Protein AF-A0A3D1RRM4-F1 (afdb_monomer_lite)

pLDDT: mean 73.1, std 13.7, range [27.61, 90.56]

Radius of gyration: 16.07 Å; chains: 1; bounding box: 29×19×59 Å

Sequence (72 aa):
MLIIRRDLMLVMARVTIRKTLKGELLEERIEPLPDDPRPEVAFLGKLYAEKLSKYPHFIEFCDNYRKEHNIA

Secondary structure (DSSP, 8-state):
------------EEEEEEE-TT--EEEEEEEE-TT---HHHHHHHHHHHHHHHT-TTHHHHHHHHHHHTT--

Structure (mmCIF, N/CA/C/O backbone):
data_AF-A0A3D1RRM4-F1
#
_entry.id   AF-A0A3D1RRM4-F1
#
loop_
_atom_site.group_PDB
_atom_site.id
_atom_site.type_symbol
_atom_site.label_atom_id
_atom_site.label_alt_id
_atom_site.label_comp_id
_atom_site.label_asym_id
_atom_site.label_entity_id
_atom_site.label_seq_id
_atom_site.pdbx_PDB_ins_code
_atom_site.Cartn_x
_atom_site.Cartn_y
_atom_site.Cartn_z
_atom_site.occupancy
_atom_site.B_iso_or_equiv
_atom_site.auth_seq_id
_atom_site.auth_comp_id
_atom_site.auth_asym_id
_atom_site.auth_atom_id
_atom_site.pdbx_PDB_model_num
ATOM 1 N N . MET A 1 1 ? 3.426 6.005 -45.463 1.00 37.62 1 MET A N 1
ATOM 2 C CA . MET A 1 1 ? 2.588 6.113 -44.250 1.00 37.62 1 MET A CA 1
ATOM 3 C C . MET A 1 1 ? 3.101 5.093 -43.242 1.00 37.62 1 MET A C 1
ATOM 5 O O . MET A 1 1 ? 2.808 3.915 -43.387 1.00 37.62 1 MET A O 1
ATOM 9 N N . LEU A 1 2 ? 3.972 5.510 -42.316 1.00 27.61 2 LEU A N 1
ATOM 10 C CA . LEU A 1 2 ? 4.513 4.629 -41.275 1.00 27.61 2 LEU A CA 1
ATOM 11 C C . LEU A 1 2 ? 3.502 4.576 -40.128 1.00 27.61 2 LEU A C 1
ATOM 13 O O . LEU A 1 2 ? 3.351 5.545 -39.389 1.00 27.61 2 LEU A O 1
ATOM 17 N N . ILE A 1 3 ? 2.791 3.459 -39.997 1.00 41.00 3 ILE A N 1
ATOM 18 C CA . ILE A 1 3 ? 1.985 3.184 -38.808 1.00 41.00 3 ILE A CA 1
ATOM 19 C C . ILE A 1 3 ? 2.942 2.592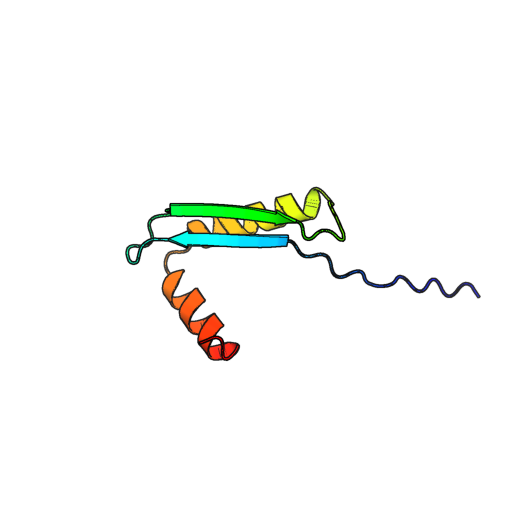 -37.775 1.00 41.00 3 ILE A C 1
ATOM 21 O O . ILE A 1 3 ? 3.192 1.389 -37.762 1.00 41.00 3 ILE A O 1
ATOM 25 N N . ILE A 1 4 ? 3.516 3.448 -36.930 1.00 44.69 4 ILE A N 1
ATOM 26 C CA . ILE A 1 4 ? 4.224 3.005 -35.728 1.00 44.69 4 ILE A CA 1
ATOM 27 C C . ILE A 1 4 ? 3.138 2.565 -34.743 1.00 44.69 4 ILE A C 1
ATOM 29 O O . ILE A 1 4 ? 2.562 3.390 -34.034 1.00 44.69 4 ILE A O 1
ATOM 33 N N . ARG A 1 5 ? 2.815 1.266 -34.723 1.00 46.47 5 ARG A N 1
ATOM 34 C CA . ARG A 1 5 ? 2.082 0.674 -33.599 1.00 46.47 5 ARG A CA 1
ATOM 35 C C . ARG A 1 5 ? 3.021 0.695 -32.401 1.00 46.47 5 ARG A C 1
ATOM 37 O O . ARG A 1 5 ? 3.876 -0.167 -32.249 1.00 46.47 5 ARG A O 1
ATOM 44 N N . ARG A 1 6 ? 2.913 1.747 -31.596 1.00 48.03 6 ARG A N 1
ATOM 45 C CA . ARG A 1 6 ? 3.510 1.797 -30.267 1.00 48.03 6 ARG A CA 1
ATOM 46 C C . ARG A 1 6 ? 2.612 0.919 -29.402 1.00 48.03 6 ARG A C 1
ATOM 48 O O . ARG A 1 6 ? 1.594 1.399 -28.911 1.00 48.03 6 ARG A O 1
ATOM 55 N N . ASP A 1 7 ? 2.918 -0.376 -29.334 1.00 53.84 7 ASP A N 1
ATOM 56 C CA . ASP A 1 7 ? 2.326 -1.253 -28.327 1.00 53.84 7 ASP A CA 1
ATOM 57 C C . ASP A 1 7 ? 2.520 -0.563 -26.979 1.00 53.84 7 ASP A C 1
ATOM 59 O O . ASP A 1 7 ? 3.643 -0.285 -26.551 1.00 53.84 7 ASP A O 1
ATOM 63 N N . LEU A 1 8 ? 1.407 -0.154 -26.376 1.00 48.75 8 LEU A N 1
ATOM 64 C CA . LEU A 1 8 ? 1.387 0.524 -25.095 1.00 48.75 8 LEU A CA 1
ATOM 65 C C . LEU A 1 8 ? 1.701 -0.551 -24.047 1.00 48.75 8 LEU A C 1
ATOM 67 O O . LEU A 1 8 ? 0.791 -1.105 -23.438 1.00 48.75 8 LEU A O 1
ATOM 71 N N . MET A 1 9 ? 2.976 -0.926 -23.904 1.00 56.00 9 MET A N 1
ATOM 72 C CA . MET A 1 9 ? 3.397 -1.822 -22.830 1.00 56.00 9 MET A CA 1
ATOM 73 C C . MET A 1 9 ? 3.010 -1.152 -21.512 1.00 56.00 9 MET A C 1
ATOM 75 O O . MET A 1 9 ? 3.522 -0.087 -21.158 1.00 56.00 9 MET A O 1
ATOM 79 N N . LEU A 1 10 ? 2.024 -1.743 -20.841 1.00 55.03 10 LEU A N 1
ATOM 80 C CA . LEU A 1 10 ? 1.580 -1.345 -19.516 1.00 55.03 10 LEU A CA 1
ATOM 81 C C . LEU A 1 10 ? 2.716 -1.624 -18.549 1.00 55.03 10 LEU A C 1
ATOM 83 O O . LEU A 1 10 ? 3.172 -2.754 -18.412 1.00 55.03 10 LEU A O 1
ATOM 87 N N . VAL A 1 11 ? 3.185 -0.569 -17.900 1.00 62.56 11 VAL A N 1
ATOM 88 C CA . VAL A 1 11 ? 4.365 -0.640 -17.049 1.00 62.56 11 VAL A CA 1
ATOM 89 C C . VAL A 1 11 ? 3.940 -0.510 -15.612 1.00 62.56 11 VAL A C 1
ATOM 91 O O . VAL A 1 11 ? 3.280 0.453 -15.225 1.00 62.56 11 VAL A O 1
ATOM 94 N N . MET A 1 12 ? 4.263 -1.547 -14.850 1.00 64.88 12 MET A N 1
ATOM 95 C CA . MET A 1 12 ? 3.668 -1.807 -13.553 1.00 64.88 12 MET A CA 1
ATOM 96 C C . MET A 1 12 ? 4.758 -2.244 -12.572 1.00 64.88 12 MET A C 1
ATOM 98 O O . MET A 1 12 ? 5.582 -3.104 -12.878 1.00 64.88 12 MET A O 1
ATOM 102 N N . ALA A 1 13 ? 4.746 -1.668 -11.372 1.00 71.00 13 ALA A N 1
ATOM 103 C CA . ALA A 1 13 ? 5.521 -2.157 -10.238 1.00 71.00 13 ALA A CA 1
ATOM 104 C C . ALA A 1 13 ? 4.566 -2.677 -9.167 1.00 71.00 13 ALA A C 1
ATOM 106 O O . ALA A 1 13 ? 3.533 -2.065 -8.883 1.00 71.00 13 ALA A O 1
ATOM 107 N N . ARG A 1 14 ? 4.923 -3.808 -8.559 1.00 77.94 14 ARG A N 1
ATOM 108 C CA . ARG A 1 14 ? 4.203 -4.359 -7.419 1.00 77.94 14 ARG A CA 1
ATOM 109 C C . ARG A 1 14 ? 4.732 -3.709 -6.151 1.00 77.94 14 ARG A C 1
ATOM 111 O O . ARG A 1 14 ? 5.884 -3.906 -5.780 1.00 77.94 14 ARG A O 1
ATOM 118 N N . VAL A 1 15 ? 3.868 -2.968 -5.470 1.00 80.50 15 VAL A N 1
ATOM 119 C CA . VAL A 1 15 ? 4.159 -2.384 -4.160 1.00 80.50 15 VAL A CA 1
ATOM 120 C C . VAL A 1 15 ? 3.419 -3.190 -3.098 1.00 80.50 15 VAL A C 1
ATOM 122 O O . VAL A 1 15 ? 2.198 -3.316 -3.144 1.00 80.50 15 VAL A O 1
ATOM 125 N N . THR A 1 16 ? 4.159 -3.745 -2.144 1.00 83.81 16 THR A N 1
ATOM 126 C CA . THR A 1 16 ? 3.622 -4.474 -0.992 1.00 83.81 16 THR A CA 1
ATOM 127 C C . THR A 1 16 ? 3.910 -3.667 0.266 1.00 83.81 16 THR A C 1
ATOM 129 O O . THR A 1 16 ? 5.069 -3.424 0.590 1.00 83.81 16 THR A O 1
ATOM 132 N N . ILE A 1 17 ? 2.857 -3.258 0.975 1.00 82.44 17 ILE A N 1
ATOM 133 C CA . ILE A 1 17 ? 2.950 -2.530 2.246 1.00 82.44 17 ILE A CA 1
ATOM 134 C C . ILE A 1 17 ? 2.223 -3.350 3.300 1.00 82.44 17 ILE A C 1
ATOM 136 O O . ILE A 1 17 ? 1.021 -3.599 3.180 1.00 82.44 17 ILE A O 1
ATOM 140 N N . ARG A 1 18 ? 2.935 -3.752 4.350 1.00 83.50 18 ARG A N 1
ATOM 141 C CA . ARG A 1 18 ? 2.362 -4.461 5.492 1.00 83.50 18 ARG A CA 1
ATOM 142 C C . ARG A 1 18 ? 2.372 -3.547 6.706 1.00 83.50 18 ARG A C 1
ATOM 144 O O . ARG A 1 18 ? 3.431 -3.067 7.103 1.00 83.50 18 ARG A O 1
ATOM 151 N N . LYS A 1 19 ? 1.205 -3.342 7.318 1.00 82.06 19 LYS A N 1
ATOM 152 C CA . LYS A 1 19 ? 1.065 -2.591 8.572 1.00 82.06 19 LYS A CA 1
ATOM 153 C C . LYS A 1 19 ? 0.390 -3.415 9.663 1.00 82.06 19 LYS A C 1
ATOM 155 O O . LYS A 1 19 ? -0.329 -4.369 9.367 1.00 82.06 19 LYS A O 1
ATOM 160 N N . THR A 1 20 ? 0.599 -3.030 10.919 1.00 80.31 20 THR A N 1
ATOM 161 C CA . THR A 1 20 ? -0.222 -3.492 12.046 1.00 80.31 20 THR A CA 1
ATOM 162 C C . THR A 1 20 ? -1.617 -2.859 11.989 1.00 80.31 20 THR A C 1
ATOM 164 O O . THR A 1 20 ? -1.824 -1.843 11.324 1.00 80.31 20 THR A O 1
ATOM 167 N N . LEU A 1 21 ? -2.576 -3.403 12.748 1.00 76.31 21 LEU A N 1
ATOM 168 C CA . LEU A 1 21 ? -3.910 -2.795 12.907 1.00 76.31 21 LEU A CA 1
ATOM 169 C C . LEU A 1 21 ? -3.861 -1.387 13.529 1.00 76.31 21 LEU A C 1
ATOM 171 O O . LEU A 1 21 ? -4.811 -0.625 13.401 1.00 76.31 21 LEU A O 1
ATOM 175 N N . LYS A 1 22 ? -2.750 -1.037 14.190 1.00 79.81 22 LYS A N 1
ATOM 176 C CA . LYS A 1 22 ? -2.498 0.292 14.762 1.00 79.81 22 LYS A CA 1
ATOM 177 C C . LYS A 1 22 ? -1.827 1.254 13.772 1.00 79.81 22 LYS A C 1
ATOM 179 O O . LYS A 1 22 ? -1.592 2.404 14.119 1.00 79.81 22 LYS A O 1
ATOM 184 N N . GLY A 1 23 ? -1.517 0.797 12.555 1.00 71.12 23 GLY A N 1
ATOM 185 C CA . GLY A 1 23 ? -0.915 1.612 11.498 1.00 71.12 23 GLY A CA 1
ATOM 186 C C . GLY A 1 23 ? 0.617 1.646 11.484 1.00 71.12 23 GLY A C 1
ATOM 187 O O . GLY A 1 23 ? 1.185 2.416 10.714 1.00 71.12 23 GLY A O 1
ATOM 188 N N . GLU A 1 24 ? 1.299 0.817 12.275 1.00 82.25 24 GLU A N 1
ATOM 189 C CA . GLU A 1 24 ? 2.769 0.740 12.275 1.00 82.25 24 GLU A CA 1
ATOM 190 C C . GLU A 1 24 ? 3.266 -0.051 11.057 1.00 82.25 24 GLU A C 1
ATOM 192 O O . GLU A 1 24 ? 2.737 -1.125 10.764 1.00 82.25 24 GLU A O 1
ATOM 197 N N . LEU A 1 25 ? 4.273 0.464 10.342 1.00 81.31 25 LEU A N 1
ATOM 198 C CA . LEU A 1 25 ? 4.854 -0.186 9.163 1.00 81.31 25 LEU A CA 1
ATOM 199 C C . LEU A 1 25 ? 5.720 -1.388 9.576 1.00 81.31 25 LEU A C 1
ATOM 201 O O . LEU A 1 25 ? 6.671 -1.231 10.334 1.00 81.31 25 LEU A O 1
ATOM 205 N N . LEU A 1 26 ? 5.398 -2.574 9.056 1.00 83.69 26 LEU A N 1
ATOM 206 C CA . LEU A 1 26 ? 6.140 -3.818 9.296 1.00 83.69 26 LEU A CA 1
ATOM 207 C C . LEU A 1 26 ? 7.053 -4.187 8.125 1.00 83.69 26 LEU A C 1
ATOM 209 O O . LEU A 1 26 ? 8.159 -4.672 8.336 1.00 83.69 26 LEU A O 1
ATOM 213 N N . GLU A 1 27 ? 6.582 -3.994 6.893 1.00 84.31 27 GLU A N 1
ATOM 214 C CA . GLU A 1 27 ? 7.322 -4.343 5.679 1.00 84.31 27 GLU A CA 1
ATOM 215 C C . GLU A 1 27 ? 6.900 -3.414 4.536 1.00 84.31 27 GLU A C 1
ATOM 217 O O . GLU A 1 27 ? 5.711 -3.130 4.365 1.00 84.31 27 GLU A O 1
ATOM 222 N N . GLU A 1 28 ? 7.871 -2.968 3.743 1.00 83.38 28 GLU A N 1
ATOM 223 C CA . GLU A 1 28 ? 7.660 -2.274 2.475 1.00 83.38 28 GLU A CA 1
ATOM 224 C C . GLU A 1 28 ? 8.545 -2.941 1.420 1.00 83.38 28 GLU A C 1
ATOM 226 O O . GLU A 1 28 ? 9.763 -3.030 1.585 1.00 83.38 28 GLU A O 1
ATOM 231 N N . ARG A 1 29 ? 7.932 -3.442 0.345 1.00 82.06 29 ARG A N 1
ATOM 232 C CA . ARG A 1 29 ? 8.643 -4.087 -0.759 1.00 82.06 29 ARG A CA 1
ATOM 233 C C . ARG A 1 29 ? 8.129 -3.581 -2.094 1.00 82.06 29 ARG A C 1
ATOM 235 O O . ARG A 1 29 ? 6.921 -3.511 -2.308 1.00 82.06 29 ARG A O 1
ATOM 242 N N . ILE A 1 30 ? 9.050 -3.264 -2.995 1.00 79.69 30 ILE A N 1
ATOM 243 C CA . ILE A 1 30 ? 8.744 -2.790 -4.342 1.00 79.69 30 ILE A CA 1
ATOM 244 C C . ILE A 1 30 ? 9.469 -3.707 -5.318 1.00 79.69 30 ILE A C 1
ATOM 246 O O . ILE A 1 30 ? 10.696 -3.758 -5.331 1.00 79.69 30 ILE A O 1
ATOM 250 N N . GLU A 1 31 ? 8.702 -4.442 -6.111 1.00 76.00 31 GLU A N 1
ATOM 251 C CA . GLU A 1 31 ? 9.213 -5.367 -7.119 1.00 76.00 31 GLU A CA 1
ATOM 252 C C . GLU A 1 31 ? 8.744 -4.871 -8.497 1.00 76.00 31 GLU A C 1
ATOM 254 O O . GLU A 1 31 ? 7.535 -4.852 -8.758 1.00 76.00 31 GLU A O 1
ATOM 259 N N . PRO A 1 32 ? 9.648 -4.417 -9.384 1.00 68.12 32 PRO A N 1
ATOM 260 C CA . PRO A 1 32 ? 9.281 -4.164 -10.773 1.00 68.12 32 PRO A CA 1
ATOM 261 C C . PRO A 1 32 ? 8.864 -5.491 -11.428 1.00 68.12 32 PRO A C 1
ATOM 263 O O . PRO A 1 32 ? 9.515 -6.515 -11.218 1.00 68.12 32 PRO A O 1
ATOM 266 N N . LEU A 1 33 ? 7.760 -5.499 -12.182 1.00 68.88 33 LEU A N 1
ATOM 267 C CA . LEU A 1 33 ? 7.342 -6.697 -12.914 1.00 68.88 33 LEU A CA 1
ATOM 268 C C . LEU A 1 33 ? 8.306 -6.960 -14.091 1.00 68.88 33 LEU A C 1
ATOM 270 O O . LEU A 1 33 ? 8.859 -6.007 -14.642 1.00 68.88 33 LEU A O 1
ATOM 274 N N . PRO A 1 34 ? 8.534 -8.236 -14.463 1.00 59.97 34 PRO A N 1
ATOM 275 C CA . PRO A 1 34 ? 9.666 -8.665 -15.296 1.00 59.97 34 PRO A CA 1
ATOM 276 C C . PRO A 1 34 ? 9.717 -8.083 -16.718 1.00 59.97 34 PRO A C 1
ATOM 278 O O . PRO A 1 34 ? 10.749 -8.215 -17.370 1.00 59.97 34 PRO A O 1
ATOM 281 N N . ASP A 1 35 ? 8.665 -7.401 -17.175 1.00 58.41 35 ASP A N 1
ATOM 282 C CA . ASP A 1 35 ? 8.581 -6.875 -18.538 1.00 58.41 35 ASP A CA 1
ATOM 283 C C . ASP A 1 35 ? 9.103 -5.433 -18.707 1.00 58.41 35 ASP A C 1
ATOM 285 O O . ASP A 1 35 ? 9.198 -4.971 -19.842 1.00 58.41 35 ASP A O 1
ATOM 289 N N . ASP A 1 36 ? 9.486 -4.708 -17.639 1.00 57.34 36 ASP A N 1
ATOM 290 C CA . ASP A 1 36 ? 10.150 -3.399 -17.798 1.00 57.34 36 ASP A CA 1
ATOM 291 C C . ASP A 1 36 ? 10.905 -2.905 -16.530 1.00 57.34 36 ASP A C 1
ATOM 293 O O . ASP A 1 36 ? 10.276 -2.455 -15.567 1.00 57.34 36 ASP A O 1
AT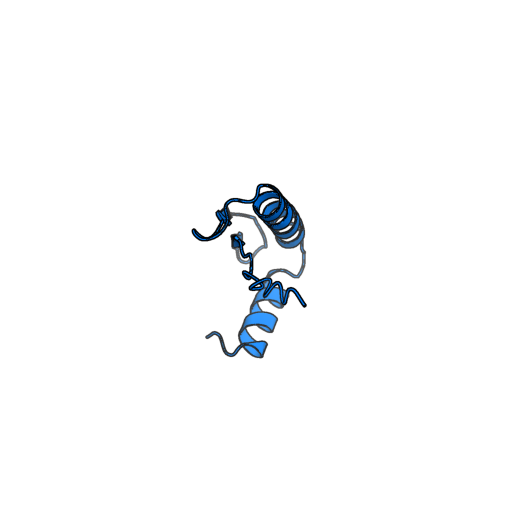OM 297 N N . PRO A 1 37 ? 12.257 -2.918 -16.500 1.00 58.69 37 PRO A N 1
ATOM 298 C CA . PRO A 1 37 ? 13.066 -2.489 -15.354 1.00 58.69 37 PRO A CA 1
ATOM 299 C C . PRO A 1 37 ? 13.348 -0.975 -15.342 1.00 58.69 37 PRO A C 1
ATOM 301 O O . PRO A 1 37 ? 14.395 -0.541 -14.855 1.00 58.69 37 PRO A O 1
ATOM 304 N N . ARG A 1 38 ? 12.457 -0.148 -15.902 1.00 68.62 38 ARG A N 1
ATOM 305 C CA . ARG A 1 38 ? 12.654 1.307 -15.953 1.00 68.62 38 ARG A CA 1
ATOM 306 C C . ARG A 1 38 ? 12.811 1.914 -14.545 1.00 68.62 38 ARG A C 1
ATOM 308 O O . ARG A 1 38 ? 11.884 1.799 -13.732 1.00 68.62 38 ARG A O 1
ATOM 315 N N . PRO A 1 39 ? 13.942 2.585 -14.236 1.00 69.31 39 PRO A N 1
ATOM 316 C CA . PRO A 1 39 ? 14.210 3.170 -12.917 1.00 69.31 39 PRO A CA 1
ATOM 317 C C . PRO A 1 39 ? 13.109 4.117 -12.427 1.00 69.31 39 PRO A C 1
ATOM 319 O O . PRO A 1 39 ? 12.844 4.213 -11.228 1.00 69.31 39 PRO A O 1
ATOM 322 N N . GLU A 1 40 ? 12.430 4.788 -13.356 1.00 74.69 40 GLU A N 1
ATOM 323 C CA . GLU A 1 40 ? 11.355 5.738 -13.084 1.00 74.69 40 GLU A CA 1
ATOM 324 C C . GLU A 1 40 ? 10.148 5.064 -12.423 1.00 74.69 40 GLU A C 1
ATOM 326 O O . GLU A 1 40 ? 9.485 5.663 -11.583 1.00 74.69 40 GLU A O 1
ATOM 331 N N . VAL A 1 41 ? 9.874 3.804 -12.752 1.00 72.81 41 VAL A N 1
ATOM 332 C CA . VAL A 1 41 ? 8.709 3.058 -12.253 1.00 72.81 41 VAL A CA 1
ATOM 333 C C . VAL A 1 41 ? 8.964 2.578 -10.833 1.00 72.81 41 VAL A C 1
ATOM 335 O O . VAL A 1 41 ? 8.092 2.694 -9.974 1.00 72.81 41 VAL A O 1
ATOM 338 N N . ALA A 1 42 ? 10.182 2.105 -10.563 1.00 71.88 42 ALA A N 1
ATOM 339 C CA . ALA A 1 42 ?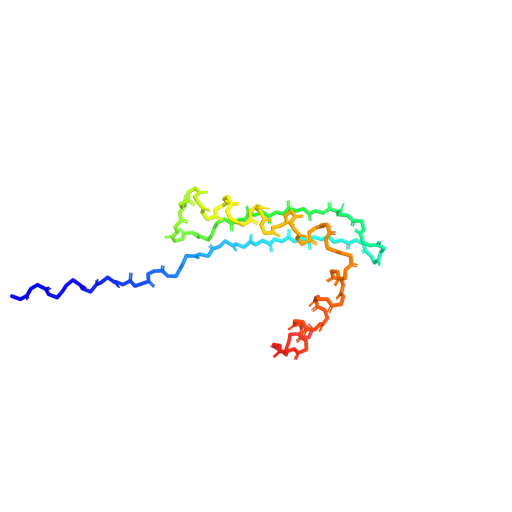 10.618 1.779 -9.212 1.00 71.88 42 ALA A CA 1
ATOM 340 C C . ALA A 1 42 ? 10.602 3.029 -8.315 1.00 71.88 42 ALA A C 1
ATOM 342 O O . ALA A 1 42 ? 10.134 2.973 -7.178 1.00 71.88 42 ALA A O 1
ATOM 343 N N . PHE A 1 43 ? 11.040 4.175 -8.845 1.00 78.19 43 PHE A N 1
ATOM 344 C CA . PHE A 1 43 ? 10.996 5.454 -8.141 1.00 78.19 43 PHE A CA 1
ATOM 345 C C . PHE A 1 43 ? 9.560 5.919 -7.847 1.00 78.19 43 PHE A C 1
ATOM 347 O O . PHE A 1 43 ? 9.249 6.269 -6.708 1.00 78.19 43 PHE A O 1
ATOM 354 N N . LEU A 1 44 ? 8.661 5.869 -8.836 1.00 79.06 44 LEU A N 1
ATOM 355 C CA . LEU A 1 44 ? 7.244 6.201 -8.648 1.00 79.06 44 LEU A CA 1
ATOM 356 C C . LEU A 1 44 ? 6.557 5.237 -7.671 1.00 79.06 44 LEU A C 1
ATOM 358 O O . LEU A 1 44 ? 5.800 5.680 -6.808 1.00 79.06 44 LEU A O 1
ATOM 362 N N . GLY A 1 45 ? 6.865 3.941 -7.756 1.00 77.25 45 GLY A N 1
ATOM 363 C CA . GLY A 1 45 ? 6.403 2.928 -6.810 1.00 77.25 45 GLY A CA 1
ATOM 364 C C . GLY A 1 45 ? 6.858 3.229 -5.383 1.00 77.25 45 GLY A C 1
ATOM 365 O O . GLY A 1 45 ? 6.058 3.119 -4.457 1.00 77.25 45 GLY A O 1
ATOM 366 N N . LYS A 1 46 ? 8.098 3.701 -5.208 1.00 78.94 46 LYS A N 1
ATOM 367 C CA . LYS A 1 46 ? 8.631 4.118 -3.906 1.00 78.94 46 LYS A CA 1
ATOM 368 C C . LYS A 1 46 ? 7.932 5.349 -3.348 1.00 78.94 46 LYS A C 1
ATOM 370 O O . LYS A 1 46 ? 7.487 5.324 -2.206 1.00 78.94 46 LYS A O 1
ATOM 375 N N . LEU A 1 47 ? 7.760 6.393 -4.154 1.00 82.50 47 LEU A N 1
ATOM 376 C CA . LEU A 1 47 ? 7.015 7.586 -3.737 1.00 82.50 47 LEU A CA 1
ATOM 377 C C . LEU A 1 47 ? 5.574 7.250 -3.338 1.00 82.50 47 LEU A C 1
ATOM 379 O O . LEU A 1 47 ? 5.045 7.785 -2.361 1.00 82.50 47 LEU A O 1
ATOM 383 N N . TYR A 1 48 ? 4.936 6.351 -4.086 1.00 81.56 48 TYR A N 1
ATOM 384 C CA . TYR A 1 48 ? 3.593 5.880 -3.780 1.00 81.56 48 TYR A CA 1
ATOM 385 C C . TYR A 1 48 ? 3.556 5.078 -2.472 1.00 81.56 48 TYR A C 1
ATOM 387 O O . TYR A 1 48 ? 2.691 5.331 -1.629 1.00 81.56 48 TYR A O 1
ATOM 395 N N . ALA A 1 49 ? 4.526 4.180 -2.267 1.00 79.19 49 ALA A N 1
ATOM 396 C CA . ALA A 1 49 ? 4.668 3.399 -1.044 1.00 79.19 49 ALA A CA 1
ATOM 397 C C . ALA A 1 49 ? 4.849 4.295 0.187 1.00 79.19 49 ALA A C 1
ATOM 399 O O . ALA A 1 49 ? 4.087 4.184 1.146 1.00 79.19 49 ALA A O 1
ATOM 400 N N . GLU A 1 50 ? 5.756 5.272 0.111 1.00 80.50 50 GLU A N 1
ATOM 401 C CA . GLU A 1 50 ? 6.015 6.237 1.184 1.00 80.50 50 GLU A CA 1
ATOM 402 C C . GLU A 1 50 ? 4.784 7.091 1.526 1.00 80.50 50 GLU A C 1
ATOM 404 O O . GLU A 1 50 ? 4.539 7.421 2.691 1.00 80.50 50 GLU A O 1
ATOM 409 N N . LYS A 1 51 ? 3.983 7.464 0.520 1.00 84.62 51 LYS A N 1
ATOM 410 C CA . LYS A 1 51 ? 2.749 8.228 0.737 1.00 84.62 51 LYS A CA 1
ATOM 411 C C . LYS A 1 51 ? 1.689 7.380 1.437 1.00 84.62 51 LYS A C 1
ATOM 413 O O . LYS A 1 51 ? 1.062 7.845 2.388 1.00 84.62 51 LYS A O 1
ATOM 418 N N . LEU A 1 52 ? 1.500 6.138 0.995 1.00 80.25 52 LEU A N 1
ATOM 419 C CA . LEU A 1 52 ? 0.554 5.202 1.604 1.00 80.25 52 LEU A CA 1
ATOM 420 C C . LEU A 1 52 ? 0.996 4.749 3.002 1.00 80.25 52 LEU A C 1
ATOM 422 O O . LEU A 1 52 ? 0.162 4.585 3.899 1.00 80.25 52 LEU A O 1
ATOM 426 N N . SER A 1 53 ? 2.298 4.583 3.234 1.00 75.81 53 SER A N 1
ATOM 427 C CA . SER A 1 53 ? 2.832 4.175 4.534 1.00 75.81 53 SER A CA 1
ATOM 428 C C . SER A 1 53 ? 2.598 5.237 5.613 1.00 75.81 53 SER A C 1
ATOM 430 O O . SER A 1 53 ? 2.316 4.891 6.760 1.00 75.81 53 SER A O 1
ATOM 432 N N . LYS A 1 54 ? 2.548 6.515 5.232 1.00 83.00 54 LYS A N 1
ATOM 433 C CA . LYS A 1 54 ? 2.204 7.641 6.117 1.00 83.00 54 LYS A CA 1
ATOM 434 C C . LYS A 1 54 ? 0.714 7.994 6.132 1.00 83.00 54 LYS A C 1
ATOM 436 O O . LYS A 1 54 ? 0.310 8.880 6.880 1.00 83.00 54 LYS A O 1
ATOM 441 N N . TYR A 1 55 ? -0.109 7.335 5.317 1.00 82.06 55 TYR A N 1
ATOM 442 C CA . TYR A 1 55 ? -1.528 7.663 5.217 1.00 82.06 55 TYR A CA 1
ATOM 443 C C . TYR A 1 55 ? -2.295 7.207 6.478 1.00 82.06 55 TYR A C 1
ATOM 445 O O . TYR A 1 55 ? -2.290 6.008 6.780 1.00 82.06 55 TYR A O 1
ATOM 453 N N . PRO A 1 56 ? -2.959 8.122 7.214 1.00 82.06 56 PRO A N 1
ATOM 454 C CA . PRO A 1 56 ? -3.628 7.798 8.478 1.00 82.06 56 PRO A CA 1
ATOM 455 C C . PRO A 1 56 ? -4.852 6.890 8.296 1.00 82.06 56 PRO A C 1
ATOM 457 O O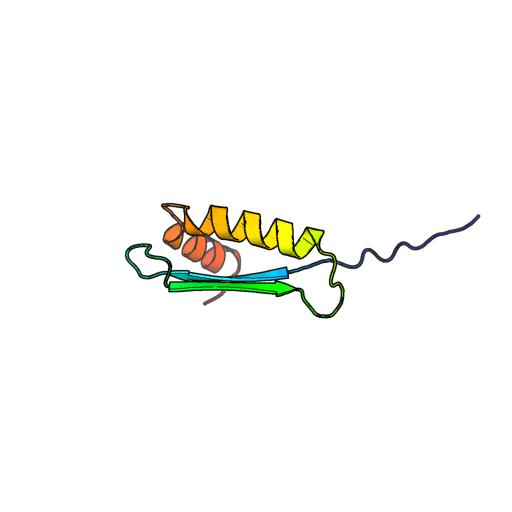 . PRO A 1 56 ? -5.124 6.055 9.151 1.00 82.06 56 PRO A O 1
ATOM 460 N N . HIS A 1 57 ? -5.533 6.975 7.150 1.00 85.31 57 HIS A N 1
ATOM 461 C CA . HIS A 1 57 ? -6.691 6.136 6.812 1.00 85.31 57 HIS A CA 1
ATOM 462 C C . HIS A 1 57 ? -6.304 4.929 5.947 1.00 85.31 57 HIS A C 1
ATOM 464 O O . HIS A 1 57 ? -7.089 4.455 5.134 1.00 85.31 57 HIS A O 1
ATOM 470 N N . PHE A 1 58 ? -5.072 4.422 6.076 1.00 82.88 58 PHE A N 1
ATOM 471 C CA . PHE A 1 58 ? -4.584 3.322 5.235 1.00 82.88 58 PHE A CA 1
ATOM 472 C C . PHE A 1 58 ? -5.444 2.058 5.325 1.00 82.88 58 PHE A C 1
ATOM 474 O O . PHE A 1 58 ? -5.682 1.418 4.305 1.00 82.88 58 PHE A O 1
ATOM 481 N N . ILE A 1 59 ? -5.937 1.720 6.519 1.00 81.25 59 ILE A N 1
ATOM 482 C CA . ILE A 1 59 ? -6.810 0.554 6.712 1.00 81.25 59 ILE A CA 1
ATOM 483 C C . ILE A 1 59 ? -8.146 0.749 5.985 1.00 81.25 59 ILE A C 1
ATOM 485 O O . ILE A 1 59 ? -8.536 -0.103 5.197 1.00 81.25 59 ILE A O 1
ATOM 489 N N . GLU A 1 60 ? -8.784 1.906 6.165 1.00 86.50 60 GLU A N 1
ATOM 490 C CA . GLU A 1 60 ? -10.034 2.258 5.482 1.00 86.50 60 GLU A CA 1
ATOM 491 C C . GLU A 1 60 ? -9.866 2.284 3.956 1.00 86.50 60 GLU A C 1
ATOM 493 O O . GLU A 1 60 ? -10.707 1.765 3.228 1.00 86.50 60 GLU A O 1
ATOM 498 N N . PHE A 1 61 ? -8.741 2.809 3.464 1.00 84.19 61 PHE A N 1
ATOM 499 C CA . PHE A 1 61 ? -8.386 2.747 2.048 1.00 84.19 61 PHE A CA 1
ATOM 500 C C . PHE A 1 61 ? -8.304 1.303 1.538 1.00 84.19 61 PHE A C 1
ATOM 502 O O . PHE A 1 61 ? -8.870 0.997 0.491 1.00 84.19 61 PHE A O 1
ATOM 509 N N . CYS A 1 62 ? -7.643 0.405 2.277 1.00 81.56 62 CYS A N 1
ATOM 510 C CA . CYS A 1 62 ? -7.553 -1.007 1.898 1.00 81.56 62 CYS A CA 1
ATOM 511 C C . CYS A 1 62 ? -8.930 -1.684 1.896 1.00 81.56 62 CYS A C 1
ATOM 513 O O . CYS A 1 62 ? -9.233 -2.451 0.983 1.00 81.56 62 CYS A O 1
ATOM 515 N N . ASP A 1 63 ? -9.765 -1.392 2.891 1.00 85.38 63 ASP A N 1
ATOM 516 C CA . ASP A 1 63 ? -11.104 -1.969 3.011 1.00 85.38 63 ASP A CA 1
ATOM 517 C C . ASP A 1 63 ? -12.043 -1.473 1.905 1.00 85.38 63 ASP A C 1
ATOM 519 O O . ASP A 1 63 ? -12.797 -2.265 1.337 1.00 85.38 63 ASP A O 1
ATOM 523 N N . ASN A 1 64 ? -11.974 -0.187 1.552 1.00 87.81 64 ASN A N 1
ATOM 524 C CA . ASN A 1 64 ? -12.742 0.376 0.442 1.00 87.81 64 ASN A CA 1
ATOM 525 C C . ASN A 1 64 ? -12.285 -0.210 -0.896 1.00 87.81 64 ASN A C 1
ATOM 527 O O . ASN A 1 64 ? -13.119 -0.680 -1.666 1.00 87.81 64 ASN A O 1
ATOM 531 N N . TYR A 1 65 ? -10.972 -0.298 -1.125 1.00 83.81 65 TYR A N 1
ATOM 532 C CA . TYR A 1 65 ? -10.418 -0.911 -2.331 1.00 83.81 65 TYR A CA 1
ATOM 533 C C . TYR A 1 65 ? -10.867 -2.374 -2.493 1.00 83.81 65 TYR A C 1
ATOM 535 O O . TYR A 1 65 ? -11.290 -2.787 -3.571 1.00 83.81 65 TYR A O 1
ATOM 543 N N . ARG A 1 66 ? -10.847 -3.165 -1.411 1.00 83.56 66 ARG A N 1
ATOM 544 C CA . ARG A 1 66 ? -11.347 -4.552 -1.421 1.00 83.56 66 ARG A CA 1
ATOM 545 C C . ARG A 1 66 ? -12.822 -4.642 -1.801 1.00 83.56 66 ARG A C 1
ATOM 547 O O . ARG A 1 66 ? -13.177 -5.484 -2.623 1.00 83.56 66 ARG A O 1
ATOM 554 N N . LYS A 1 67 ? -13.666 -3.772 -1.233 1.00 87.88 67 LYS A N 1
ATOM 555 C CA . LYS A 1 67 ? -15.108 -3.721 -1.532 1.00 87.88 67 LYS A CA 1
ATOM 556 C C . LYS A 1 67 ? -15.376 -3.339 -2.985 1.00 87.88 67 LYS A C 1
ATOM 558 O O . LYS A 1 67 ? -16.178 -3.994 -3.639 1.00 87.88 67 LYS A O 1
ATOM 563 N N . GLU A 1 68 ? -14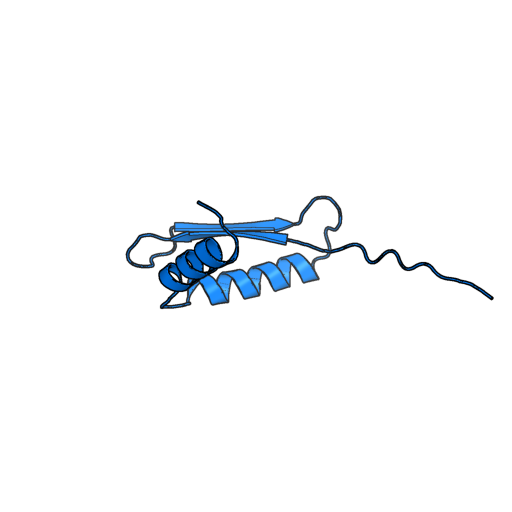.700 -2.312 -3.492 1.00 90.56 68 GLU A N 1
ATOM 564 C CA . GLU A 1 68 ? -14.881 -1.822 -4.866 1.00 90.56 68 GLU A CA 1
ATOM 565 C C . GLU A 1 68 ? -14.458 -2.857 -5.916 1.00 90.56 68 GLU A C 1
ATOM 567 O O . GLU A 1 68 ? -15.071 -2.951 -6.979 1.00 90.56 68 GLU A O 1
ATOM 572 N N . HIS A 1 69 ? -13.445 -3.667 -5.605 1.00 80.69 69 HIS A N 1
ATOM 573 C CA . HIS A 1 69 ? -12.894 -4.659 -6.526 1.00 80.69 69 HIS A CA 1
ATOM 574 C C . HIS A 1 69 ? -13.335 -6.107 -6.241 1.00 80.69 69 HIS A C 1
ATOM 576 O O . HIS A 1 69 ? -12.852 -7.018 -6.912 1.00 80.69 69 HIS A O 1
ATOM 582 N N . ASN A 1 70 ? -14.254 -6.338 -5.292 1.00 78.44 70 ASN A N 1
ATOM 583 C CA . ASN A 1 70 ? -14.691 -7.676 -4.851 1.00 78.44 70 ASN A CA 1
ATOM 584 C C . ASN A 1 70 ? -13.523 -8.621 -4.496 1.00 78.44 70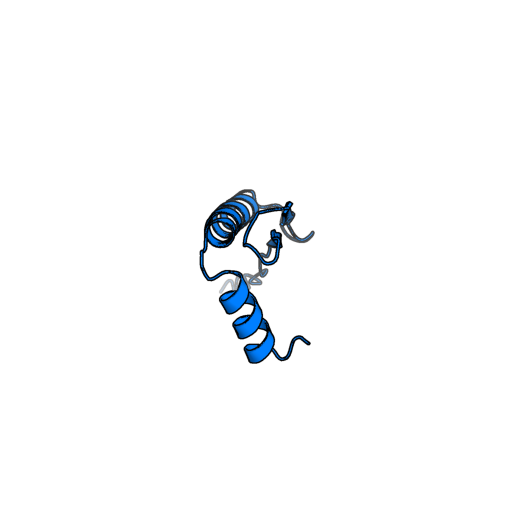 ASN A C 1
ATOM 586 O O . ASN A 1 70 ? -13.530 -9.809 -4.822 1.00 78.44 70 ASN A O 1
ATOM 590 N N . ILE A 1 71 ? -12.507 -8.088 -3.819 1.00 68.62 71 ILE A N 1
ATOM 591 C CA . ILE A 1 71 ? -11.347 -8.850 -3.348 1.00 68.62 71 ILE A CA 1
ATOM 592 C C . ILE A 1 71 ? -11.614 -9.217 -1.883 1.00 68.62 71 ILE A C 1
ATOM 594 O O . ILE A 1 71 ? -11.519 -8.352 -1.012 1.00 68.62 71 ILE A O 1
ATOM 598 N N . ALA A 1 72 ? -12.014 -10.470 -1.641 1.00 53.09 72 ALA A N 1
ATOM 599 C CA . ALA A 1 72 ? -12.363 -11.011 -0.322 1.00 53.09 72 ALA A CA 1
ATOM 600 C C . ALA A 1 72 ? -11.142 -11.199 0.594 1.00 53.09 72 ALA A C 1
ATOM 602 O O . ALA A 1 72 ? -10.129 -11.766 0.121 1.00 53.09 72 ALA A O 1
#

Foldseek 3Di:
DDPPPPPPPDWDKDWDWDADPQLHTDDTDIGTDPPDPPPVRSVVSVVVSVVLSPDPCNVVVVVVVCVVVVPD